Protein AF-X1BEZ2-F1 (afdb_monomer)

Foldseek 3Di:
DDPVVVVVVVVVVQVVQKDKDWDCDDPPPDDDPPDDSVFKIKIWIDGNDPDPDFFTWIWIAGPVPRDTDDTGTPGD

Radius of gyration: 14.98 Å; Cα contacts (8 Å, |Δi|>4): 101; chains: 1; bounding box: 34×27×40 Å

Solvent-accessible surface area (backbone atoms only — not comparable to full-atom values): 4717 Å² total; per-residue (Å²): 134,57,70,67,61,51,5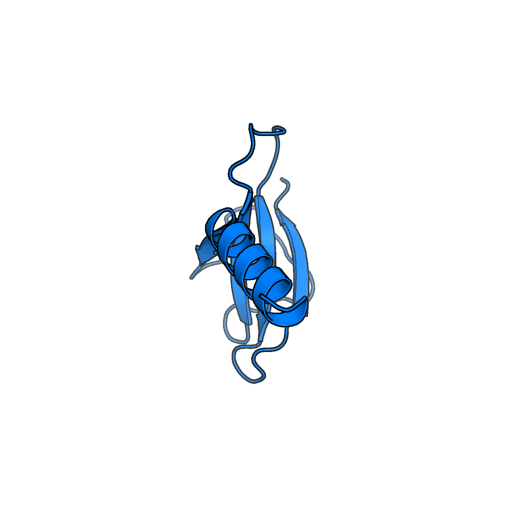2,49,52,51,51,54,56,54,54,72,39,49,50,76,43,80,48,96,61,81,60,86,85,60,81,66,85,99,66,52,75,92,54,28,48,40,30,38,39,46,65,81,58,88,79,76,87,78,67,42,32,33,41,27,30,30,68,86,75,70,43,77,76,47,72,52,70,51,51,130

Nearest PDB structures (foldseek):
  8shj-assembly1_A  TM=7.230E-01  e=3.954E+00  Homo sapiens
  8shj-assembly2_B  TM=7.231E-01  e=5.596E+00  Homo sapiens

Mean predicted aligned error: 5.98 Å

Structure (mmCIF, N/CA/C/O backbone):
data_AF-X1BEZ2-F1
#
_entry.id   AF-X1BEZ2-F1
#
loop_
_atom_site.group_PDB
_atom_site.id
_atom_site.type_symbol
_atom_site.label_atom_id
_atom_site.label_alt_id
_atom_site.label_comp_id
_atom_site.label_asym_id
_atom_site.label_entity_id
_atom_site.label_seq_id
_atom_site.pdbx_PDB_ins_code
_atom_site.Cartn_x
_atom_site.Cartn_y
_atom_site.Cartn_z
_atom_site.occupancy
_atom_site.B_iso_or_equiv
_atom_site.auth_seq_id
_atom_site.auth_comp_id
_atom_site.auth_asym_id
_atom_site.auth_atom_id
_atom_site.pdbx_PDB_model_num
ATOM 1 N N . MET A 1 1 ? -16.789 -1.187 25.893 1.00 79.75 1 MET A N 1
ATOM 2 C CA . MET A 1 1 ? -15.985 -1.256 24.660 1.00 79.75 1 MET A CA 1
ATOM 3 C C . MET A 1 1 ? -14.918 -2.302 24.896 1.00 79.75 1 MET A C 1
ATOM 5 O O . MET A 1 1 ? -14.173 -2.153 25.855 1.00 79.75 1 MET A O 1
ATOM 9 N N . ASP A 1 2 ? -14.927 -3.380 24.121 1.00 95.25 2 ASP A N 1
ATOM 10 C CA . ASP A 1 2 ? -13.905 -4.428 24.189 1.00 95.25 2 ASP A CA 1
ATOM 11 C C . ASP A 1 2 ? -12.603 -4.007 23.483 1.00 95.25 2 ASP A C 1
ATOM 13 O O . ASP A 1 2 ? -12.533 -2.983 22.794 1.00 95.25 2 ASP A O 1
ATOM 17 N N . GLU A 1 3 ? -11.552 -4.796 23.699 1.00 97.31 3 GLU A N 1
ATOM 18 C CA . GLU A 1 3 ? -10.210 -4.553 23.168 1.00 97.31 3 GLU A CA 1
ATOM 19 C C . GLU A 1 3 ? -10.176 -4.530 21.631 1.00 97.31 3 GLU A C 1
ATOM 21 O O . GLU A 1 3 ? -9.468 -3.712 21.042 1.00 97.31 3 GLU A O 1
ATOM 26 N N . ASP A 1 4 ? -10.962 -5.381 20.971 1.00 97.62 4 ASP A N 1
ATOM 27 C CA . ASP A 1 4 ? -10.998 -5.474 19.509 1.00 97.62 4 ASP A CA 1
ATOM 28 C C . ASP A 1 4 ? -11.618 -4.225 18.884 1.00 97.62 4 ASP A C 1
ATOM 30 O O . ASP A 1 4 ? -11.088 -3.672 17.914 1.00 97.62 4 ASP A O 1
ATOM 34 N N . THR A 1 5 ? -12.688 -3.719 19.494 1.00 97.31 5 THR A N 1
ATOM 35 C CA . THR A 1 5 ? -13.312 -2.453 19.114 1.00 97.31 5 THR A CA 1
ATOM 36 C C . THR A 1 5 ? -12.335 -1.293 19.304 1.00 97.31 5 THR A C 1
ATOM 38 O O . THR A 1 5 ? -12.180 -0.465 18.405 1.00 97.31 5 THR A O 1
ATOM 41 N N . ALA A 1 6 ? -11.606 -1.256 20.424 1.00 97.81 6 ALA A N 1
ATOM 42 C CA . ALA A 1 6 ? -10.590 -0.231 20.667 1.00 97.81 6 ALA A CA 1
ATOM 43 C C . ALA A 1 6 ? -9.448 -0.293 19.633 1.00 97.81 6 ALA A C 1
ATOM 45 O O . ALA A 1 6 ? -9.046 0.733 19.081 1.00 97.81 6 ALA A O 1
ATOM 46 N N . LYS A 1 7 ? -8.961 -1.498 19.306 1.00 97.94 7 LYS A N 1
ATOM 47 C CA . LYS A 1 7 ? -7.934 -1.724 18.275 1.00 97.94 7 LYS A CA 1
ATOM 48 C C . LYS A 1 7 ? -8.400 -1.283 16.893 1.00 97.94 7 LYS A C 1
ATOM 50 O O . LYS A 1 7 ? -7.604 -0.715 16.146 1.00 97.94 7 LYS A O 1
ATOM 55 N N . LYS A 1 8 ? -9.659 -1.547 16.537 1.00 97.19 8 LYS A N 1
ATOM 56 C CA . LYS A 1 8 ? -10.238 -1.107 15.263 1.00 97.19 8 LYS A CA 1
ATOM 57 C C . LYS A 1 8 ? -10.222 0.419 15.158 1.00 97.19 8 LYS A C 1
ATOM 59 O O . LYS A 1 8 ? -9.661 0.939 14.198 1.00 97.19 8 LYS A O 1
ATOM 64 N N . LEU A 1 9 ? -10.736 1.114 16.172 1.00 96.50 9 LEU A N 1
ATOM 65 C CA . LEU A 1 9 ? -10.760 2.580 16.204 1.00 96.50 9 LEU A CA 1
ATOM 66 C C . LEU A 1 9 ? -9.349 3.182 16.157 1.00 96.50 9 LEU A C 1
ATOM 68 O O . LEU A 1 9 ? -9.103 4.132 15.418 1.00 96.50 9 LEU A O 1
ATOM 72 N N . ALA A 1 10 ? -8.397 2.596 16.890 1.00 94.88 10 ALA A N 1
ATOM 73 C CA . ALA A 1 10 ? -7.003 3.031 16.852 1.00 94.88 10 ALA A CA 1
ATOM 74 C C . ALA A 1 10 ? -6.386 2.870 15.450 1.00 94.88 10 ALA A C 1
ATOM 76 O O . ALA A 1 10 ? -5.706 3.775 14.968 1.00 94.88 10 ALA A O 1
ATOM 77 N N . LYS A 1 11 ? -6.647 1.747 14.766 1.00 94.44 11 LYS A N 1
ATOM 78 C CA . LYS A 1 11 ? -6.182 1.516 13.389 1.00 94.44 11 LYS A CA 1
ATOM 79 C C . LYS A 1 11 ? -6.804 2.499 12.398 1.00 94.44 11 LYS A C 1
ATOM 81 O O . LYS A 1 11 ? -6.081 3.012 11.552 1.00 94.44 11 LYS A O 1
ATOM 86 N N . GLU A 1 12 ? -8.103 2.770 12.506 1.00 93.75 12 GLU A N 1
ATOM 87 C CA . GLU A 1 12 ? -8.805 3.737 11.649 1.00 93.75 12 GLU A CA 1
ATOM 88 C C . GLU A 1 12 ? -8.251 5.155 11.834 1.00 93.75 12 GLU A C 1
ATOM 90 O O . GLU A 1 12 ? -7.931 5.825 10.852 1.00 93.75 12 GLU A O 1
ATOM 95 N N . TYR A 1 13 ? -8.047 5.579 13.086 1.00 90.06 13 TYR A N 1
ATOM 96 C CA . TYR A 1 13 ? -7.432 6.868 13.395 1.00 90.06 13 TYR A CA 1
ATOM 97 C C . TYR A 1 13 ? -6.027 6.986 12.794 1.00 90.06 13 TYR A C 1
ATOM 99 O O . TYR A 1 13 ? -5.729 7.970 12.119 1.00 90.06 13 TYR A O 1
ATOM 107 N N . LEU A 1 14 ? -5.175 5.971 12.995 1.00 87.25 14 LEU A N 1
ATOM 108 C CA . LEU A 1 14 ? -3.811 5.947 12.459 1.00 87.25 14 LEU A CA 1
ATOM 109 C C . LEU A 1 14 ? -3.788 5.927 10.928 1.00 87.25 14 LEU A C 1
ATOM 111 O O . LEU A 1 14 ? -2.970 6.624 10.334 1.00 87.25 14 LEU A O 1
ATOM 115 N N . ALA A 1 15 ? -4.685 5.174 10.286 1.00 87.94 15 ALA A N 1
ATOM 116 C CA . ALA A 1 15 ? -4.792 5.139 8.830 1.00 87.94 15 ALA A CA 1
ATOM 117 C C . ALA A 1 15 ? -5.093 6.532 8.252 1.00 87.94 15 ALA A C 1
ATOM 119 O O . ALA A 1 15 ? -4.494 6.914 7.251 1.00 87.94 15 ALA A O 1
ATOM 120 N N . GLY A 1 16 ? -5.934 7.326 8.925 1.00 85.44 16 GLY A N 1
ATOM 121 C CA . GLY A 1 16 ? -6.219 8.712 8.537 1.00 85.44 16 GLY A CA 1
ATOM 122 C C . GLY A 1 16 ? -5.031 9.676 8.669 1.00 85.44 16 GLY A C 1
ATOM 123 O O . GLY A 1 16 ? -5.050 10.746 8.068 1.00 85.44 16 GLY A O 1
ATOM 124 N N . GLN A 1 17 ? -3.984 9.310 9.417 1.00 84.19 17 GLN A N 1
ATOM 125 C CA . GLN A 1 17 ? -2.754 10.106 9.543 1.00 84.19 17 GLN A CA 1
ATOM 126 C C . GLN A 1 17 ? -1.734 9.818 8.429 1.00 84.19 17 GLN A C 1
ATOM 128 O O . GLN A 1 17 ? -0.681 10.461 8.379 1.00 84.19 17 GLN A O 1
ATOM 133 N N . ILE A 1 18 ? -2.004 8.839 7.559 1.00 86.69 18 ILE A N 1
ATOM 134 C CA . ILE A 1 18 ? -1.125 8.459 6.453 1.00 86.69 18 ILE A CA 1
ATOM 135 C C . ILE A 1 18 ? -1.621 9.144 5.183 1.00 86.69 18 ILE A C 1
ATOM 137 O O . ILE A 1 18 ? -2.708 8.860 4.688 1.00 86.69 18 ILE A O 1
ATOM 141 N N . GLN A 1 19 ? -0.796 10.019 4.618 1.00 84.88 19 GLN A N 1
ATOM 142 C CA . GLN A 1 19 ? -1.033 10.565 3.287 1.00 84.88 19 GLN A CA 1
ATOM 143 C C . GLN A 1 19 ? -0.425 9.616 2.260 1.00 84.88 19 GLN A C 1
ATOM 145 O O . GLN A 1 19 ? 0.784 9.383 2.290 1.00 84.88 19 GLN A O 1
ATOM 150 N N . LEU A 1 20 ? -1.257 9.072 1.371 1.00 87.62 20 LEU A N 1
ATOM 151 C CA . LEU A 1 20 ? -0.846 8.232 0.247 1.00 87.62 20 LEU A CA 1
ATOM 152 C C . LEU A 1 20 ? -0.963 9.022 -1.057 1.00 87.62 20 LEU A C 1
ATOM 154 O O . LEU A 1 20 ? -1.963 9.699 -1.287 1.00 87.62 20 LEU A O 1
ATOM 158 N N . MET A 1 21 ? 0.029 8.888 -1.928 1.00 89.94 21 MET A N 1
ATOM 159 C CA . MET A 1 21 ? 0.021 9.439 -3.280 1.00 89.94 21 MET A CA 1
ATOM 160 C C . MET A 1 21 ? 0.329 8.319 -4.264 1.00 89.94 21 MET A C 1
ATOM 162 O O . MET A 1 21 ? 1.370 7.675 -4.161 1.00 89.94 21 MET A O 1
ATOM 166 N N . LEU A 1 22 ? -0.590 8.074 -5.194 1.00 92.44 22 LEU A N 1
ATOM 167 C CA . LEU A 1 22 ? -0.409 7.111 -6.275 1.00 92.44 22 LEU A CA 1
ATOM 168 C C . LEU A 1 22 ? 0.466 7.724 -7.371 1.00 92.44 22 LEU A C 1
ATOM 170 O O . LEU A 1 22 ? 0.240 8.860 -7.779 1.00 92.44 22 LEU A O 1
ATOM 174 N N . HIS A 1 23 ? 1.423 6.944 -7.860 1.00 90.75 23 HIS A N 1
ATOM 175 C CA . HIS A 1 23 ? 2.235 7.266 -9.026 1.00 90.75 23 HIS A CA 1
ATOM 176 C C . HIS A 1 23 ? 1.725 6.468 -10.225 1.00 90.75 23 HIS A C 1
ATOM 178 O O . HIS A 1 23 ? 1.760 5.235 -10.215 1.00 90.75 23 HIS A O 1
ATOM 184 N N . GLU A 1 24 ? 1.218 7.167 -11.241 1.00 91.50 24 GLU A N 1
ATOM 185 C CA . GLU A 1 24 ? 0.793 6.555 -12.512 1.00 91.50 24 GLU A CA 1
ATOM 186 C C . GLU A 1 24 ? 1.977 6.299 -13.456 1.00 91.50 24 GLU A C 1
ATOM 188 O O . GLU A 1 24 ? 1.919 5.420 -14.314 1.00 91.50 24 GLU A O 1
ATOM 193 N N . GLU A 1 25 ? 3.074 7.020 -13.239 1.00 90.81 25 GLU A N 1
ATOM 194 C CA . GLU A 1 25 ? 4.349 6.884 -13.932 1.00 90.81 25 GLU A CA 1
ATOM 195 C C . GLU A 1 25 ? 5.503 6.773 -12.930 1.00 90.81 25 GLU A C 1
ATOM 197 O O . GLU A 1 25 ? 5.328 6.992 -11.732 1.00 90.81 25 GLU A O 1
ATOM 202 N N . MET A 1 26 ? 6.694 6.396 -13.397 1.00 87.19 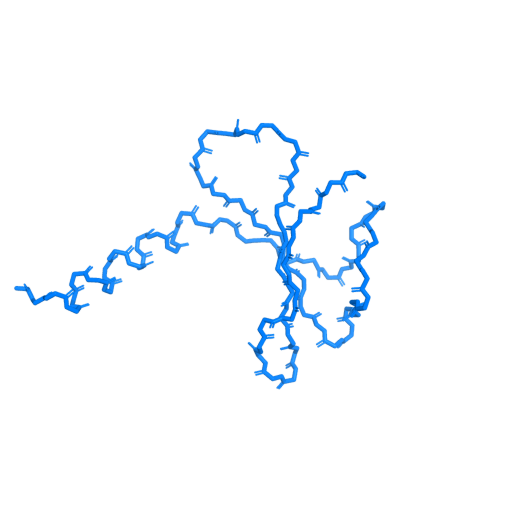26 MET A N 1
ATOM 203 C CA . MET A 1 26 ? 7.837 6.241 -12.502 1.00 87.19 26 MET A CA 1
ATOM 204 C C . MET A 1 26 ? 8.342 7.632 -12.110 1.00 87.19 26 MET A C 1
ATOM 206 O O . MET A 1 26 ? 8.640 8.420 -13.011 1.00 87.19 26 MET A O 1
ATOM 210 N N . PRO A 1 27 ? 8.485 7.952 -10.810 1.00 85.06 27 PRO A N 1
ATOM 211 C CA . PRO A 1 27 ? 9.045 9.234 -10.410 1.00 85.06 27 PRO A CA 1
ATOM 212 C C . PRO A 1 27 ? 10.436 9.432 -11.022 1.00 85.06 27 PRO A C 1
ATOM 214 O O . PRO A 1 27 ? 11.263 8.516 -11.020 1.00 85.06 27 PRO A O 1
ATOM 217 N N . SER A 1 28 ? 10.699 10.632 -11.542 1.00 82.38 28 SER A N 1
ATOM 218 C CA . SER A 1 28 ? 11.984 10.956 -12.168 1.00 82.38 28 SER A CA 1
ATOM 219 C C . SER A 1 28 ? 13.147 10.703 -11.205 1.00 82.38 28 SER A C 1
ATOM 221 O O . SER A 1 28 ? 13.094 11.106 -10.046 1.00 82.38 28 SER A O 1
ATOM 223 N N . GLY A 1 29 ? 14.203 10.052 -11.696 1.00 78.06 29 GLY A N 1
ATOM 224 C CA . GLY A 1 29 ? 15.401 9.728 -10.912 1.00 78.06 29 GLY A CA 1
ATOM 225 C C . GLY A 1 29 ? 15.265 8.505 -10.001 1.00 78.06 29 GLY A C 1
ATOM 226 O O . GLY A 1 29 ? 16.265 8.042 -9.469 1.00 78.06 29 GLY A O 1
ATOM 227 N N . VAL A 1 30 ? 14.072 7.919 -9.864 1.00 81.75 30 VAL A N 1
ATOM 228 C CA . VAL A 1 30 ? 13.873 6.729 -9.033 1.00 81.75 30 VAL A CA 1
ATOM 229 C C . VAL A 1 30 ? 14.030 5.467 -9.878 1.00 81.75 30 VAL A C 1
ATOM 231 O O . VAL A 1 30 ? 13.368 5.296 -10.900 1.00 81.75 30 VAL A O 1
ATOM 234 N N . ASN A 1 31 ? 14.847 4.527 -9.403 1.00 82.69 31 ASN A N 1
ATOM 235 C CA . ASN A 1 31 ? 14.912 3.170 -9.938 1.00 82.69 31 ASN A CA 1
ATOM 236 C C . ASN A 1 31 ? 14.606 2.154 -8.828 1.00 82.69 31 ASN A C 1
ATOM 238 O O . ASN A 1 31 ? 15.378 2.004 -7.882 1.00 82.69 31 ASN A O 1
ATOM 242 N N . ILE A 1 32 ? 13.467 1.463 -8.933 1.00 86.25 32 ILE A N 1
ATOM 243 C CA . ILE A 1 32 ? 13.082 0.401 -7.998 1.00 86.25 32 ILE A CA 1
ATOM 244 C C . ILE A 1 32 ? 13.384 -0.945 -8.657 1.00 86.25 32 ILE A C 1
ATOM 246 O O . ILE A 1 32 ? 12.814 -1.296 -9.690 1.00 86.25 32 ILE A O 1
ATOM 250 N N . TYR A 1 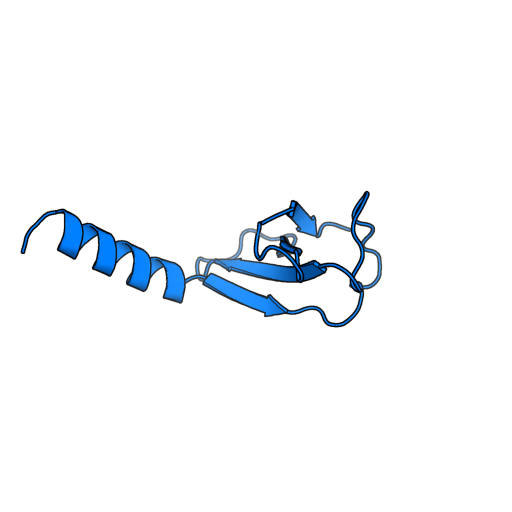33 ? 14.270 -1.720 -8.037 1.00 82.81 33 TYR A N 1
ATOM 251 C CA . TYR A 1 33 ? 14.642 -3.042 -8.532 1.00 82.81 33 TYR A CA 1
ATOM 252 C C . TYR A 1 33 ? 13.437 -3.997 -8.579 1.00 82.81 33 TYR A C 1
ATOM 254 O O . TYR A 1 33 ? 12.669 -4.080 -7.621 1.00 82.81 33 TYR A O 1
ATOM 262 N N . ASN A 1 34 ? 13.305 -4.751 -9.677 1.00 85.94 34 ASN A N 1
ATOM 263 C CA . ASN A 1 34 ? 12.221 -5.714 -9.927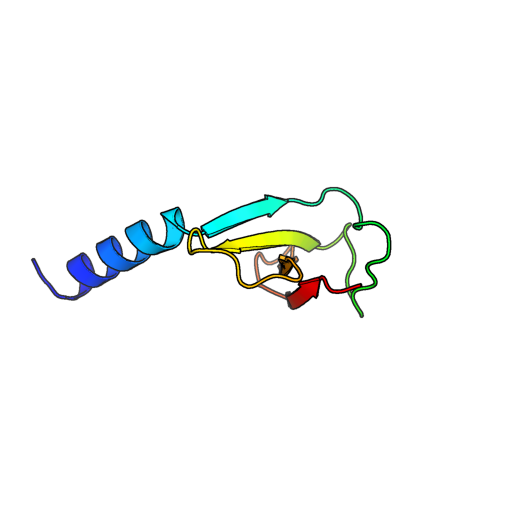 1.00 85.94 34 ASN A CA 1
ATOM 264 C C . ASN A 1 34 ? 10.792 -5.141 -9.829 1.00 85.94 34 ASN A C 1
ATOM 266 O O . ASN A 1 34 ? 9.848 -5.892 -9.583 1.00 85.94 34 ASN A O 1
ATOM 270 N N . PHE A 1 35 ? 10.621 -3.836 -10.040 1.00 90.12 35 PHE A N 1
ATOM 271 C CA . PHE A 1 35 ? 9.315 -3.183 -10.067 1.00 90.12 35 PHE A CA 1
ATOM 272 C C . PHE A 1 35 ? 8.852 -2.898 -11.502 1.00 90.12 35 PHE A C 1
ATOM 274 O O . PHE A 1 35 ? 9.648 -2.538 -12.368 1.00 90.12 35 PHE A O 1
ATOM 281 N N . ASN A 1 36 ? 7.545 -3.035 -11.737 1.00 89.69 36 ASN A N 1
ATOM 282 C CA . ASN A 1 36 ? 6.897 -2.742 -13.013 1.00 89.69 36 ASN A CA 1
ATOM 283 C C . ASN A 1 36 ? 5.528 -2.079 -12.783 1.00 89.69 36 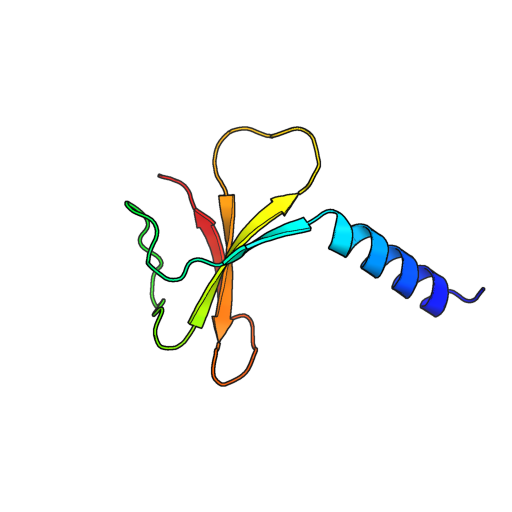ASN A C 1
ATOM 285 O O . ASN A 1 36 ? 4.644 -2.685 -12.177 1.00 89.69 36 ASN A O 1
ATOM 289 N N . LEU A 1 37 ? 5.319 -0.874 -13.324 1.00 90.75 37 LEU A N 1
ATOM 290 C CA . LEU A 1 37 ? 4.051 -0.128 -13.226 1.00 90.75 37 LEU A CA 1
ATOM 291 C C . LEU A 1 37 ? 2.859 -0.835 -13.880 1.00 90.75 37 LEU A C 1
ATOM 293 O O . LEU A 1 37 ? 1.716 -0.609 -13.473 1.00 90.75 37 LEU A O 1
ATOM 297 N N . ALA A 1 38 ? 3.109 -1.691 -14.875 1.00 92.38 38 ALA A N 1
ATOM 298 C CA . ALA A 1 38 ? 2.055 -2.468 -15.522 1.00 92.38 38 ALA A CA 1
ATOM 299 C C . ALA A 1 38 ? 1.471 -3.541 -14.587 1.00 92.38 38 ALA A C 1
ATOM 301 O O . ALA A 1 38 ? 0.278 -3.829 -14.650 1.00 92.38 38 ALA A O 1
ATOM 302 N N . ASP A 1 39 ? 2.291 -4.082 -13.682 1.00 94.88 39 ASP A N 1
ATOM 303 C CA . ASP A 1 39 ? 1.920 -5.193 -12.799 1.00 94.88 39 ASP A CA 1
ATOM 304 C C . ASP A 1 39 ? 1.641 -4.743 -11.357 1.00 94.88 39 ASP A C 1
ATOM 306 O O . ASP A 1 39 ? 1.063 -5.491 -10.557 1.00 94.88 39 ASP A O 1
ATOM 310 N N . GLU A 1 40 ? 2.041 -3.519 -11.005 1.00 96.12 40 GLU A N 1
ATOM 311 C CA . GLU A 1 40 ? 2.020 -2.999 -9.641 1.00 96.12 40 GLU A CA 1
ATOM 312 C C . GLU A 1 40 ? 1.500 -1.557 -9.577 1.00 96.12 40 GLU A C 1
ATOM 314 O O . GLU A 1 40 ? 1.736 -0.734 -10.460 1.00 96.12 40 GLU A O 1
ATOM 319 N N . TYR A 1 41 ? 0.775 -1.244 -8.506 1.00 95.81 41 TYR A N 1
ATOM 320 C CA . TYR A 1 41 ? 0.526 0.124 -8.072 1.00 95.81 41 TYR A CA 1
ATOM 321 C C . TYR A 1 41 ? 1.708 0.596 -7.235 1.00 95.81 41 TYR A C 1
ATOM 323 O O . TYR A 1 41 ? 2.142 -0.135 -6.343 1.00 95.81 41 TYR A O 1
ATOM 331 N N . LEU A 1 42 ? 2.188 1.813 -7.475 1.00 93.94 42 LEU A N 1
ATOM 332 C CA . LEU A 1 42 ? 3.224 2.449 -6.669 1.00 93.94 42 LEU A CA 1
ATOM 333 C C . LEU A 1 42 ? 2.626 3.604 -5.882 1.00 93.94 42 LEU A C 1
ATOM 335 O O . LEU A 1 42 ? 2.097 4.545 -6.463 1.00 93.94 42 LEU A O 1
ATOM 339 N N . PHE A 1 43 ? 2.756 3.560 -4.564 1.00 92.19 43 PHE A N 1
ATOM 340 C CA . PHE A 1 43 ? 2.347 4.656 -3.701 1.00 92.19 43 PHE A CA 1
ATOM 341 C C . PHE A 1 43 ? 3.563 5.228 -3.000 1.00 92.19 43 PHE A C 1
ATOM 343 O O . PHE A 1 43 ? 4.333 4.469 -2.412 1.00 92.19 43 PHE A O 1
ATOM 350 N N . SER A 1 44 ? 3.705 6.551 -2.988 1.00 89.81 44 SER A N 1
ATOM 351 C CA . SER A 1 44 ? 4.502 7.203 -1.957 1.00 89.81 44 SER A CA 1
ATOM 352 C C . SER A 1 44 ? 3.626 7.526 -0.753 1.00 89.81 44 SER A C 1
ATOM 354 O O . SER A 1 44 ? 2.418 7.739 -0.883 1.00 89.81 44 SER A O 1
ATOM 356 N N . TYR A 1 45 ? 4.222 7.539 0.435 1.00 86.88 45 TYR A N 1
ATOM 357 C CA . TYR A 1 45 ? 3.495 7.853 1.652 1.00 86.88 45 TYR A CA 1
ATOM 358 C C . TYR A 1 45 ? 4.295 8.688 2.642 1.00 86.88 45 TYR A C 1
ATOM 360 O O . TYR A 1 45 ? 5.524 8.597 2.734 1.00 86.88 45 TYR A O 1
ATOM 368 N N . LYS A 1 46 ? 3.563 9.504 3.403 1.00 82.81 46 LYS A N 1
ATOM 369 C CA . LYS A 1 46 ? 4.084 10.347 4.483 1.00 82.81 46 LYS A CA 1
ATOM 370 C C . LYS A 1 46 ? 3.166 10.254 5.697 1.00 82.81 46 LYS A C 1
ATOM 372 O O . LYS A 1 46 ? 1.949 10.154 5.556 1.00 82.81 46 LYS A O 1
ATOM 377 N N . PHE A 1 47 ? 3.754 10.299 6.886 1.00 81.12 47 PHE A N 1
ATOM 378 C CA . PHE A 1 47 ? 3.006 10.424 8.135 1.00 81.12 47 PHE A CA 1
ATOM 379 C C . PHE A 1 47 ? 2.774 11.907 8.427 1.00 81.12 47 PHE A C 1
ATOM 381 O O . PHE A 1 47 ? 3.688 12.709 8.243 1.00 81.12 47 PHE A O 1
ATOM 388 N N . ALA A 1 48 ? 1.583 12.274 8.903 1.00 69.56 48 ALA A N 1
ATOM 389 C CA . ALA A 1 48 ? 1.198 13.652 9.233 1.00 69.56 48 ALA A CA 1
ATOM 390 C C . ALA A 1 48 ? 1.924 14.254 10.467 1.00 69.56 48 ALA A C 1
ATOM 392 O O . ALA A 1 48 ? 1.430 15.185 11.099 1.00 69.56 48 ALA A O 1
ATOM 393 N N . THR A 1 49 ? 3.096 13.733 10.832 1.00 61.44 49 THR A N 1
ATOM 394 C CA . THR A 1 49 ? 3.961 14.243 11.906 1.00 61.44 49 THR A CA 1
ATOM 395 C C . THR A 1 49 ? 5.002 15.221 11.351 1.00 61.44 49 THR A C 1
ATOM 397 O O . THR A 1 49 ? 5.327 15.130 10.165 1.00 61.44 49 THR A O 1
ATOM 400 N N . PRO A 1 50 ? 5.571 16.130 12.170 1.00 55.47 50 PRO A N 1
ATOM 401 C CA . PRO A 1 50 ? 6.508 17.134 11.681 1.00 55.47 50 PRO A CA 1
ATOM 402 C C . PRO A 1 50 ? 7.692 16.456 10.987 1.00 55.47 50 PRO A C 1
ATOM 404 O O . PRO A 1 50 ? 8.369 15.603 11.556 1.00 55.47 50 PRO A O 1
ATOM 407 N N . THR A 1 51 ? 7.870 16.832 9.727 1.00 53.47 51 THR A N 1
ATOM 408 C CA . THR A 1 51 ? 8.870 16.391 8.757 1.00 53.47 51 THR A CA 1
ATOM 409 C C . THR A 1 51 ? 10.243 16.121 9.372 1.00 53.47 51 THR A C 1
ATOM 411 O O . THR A 1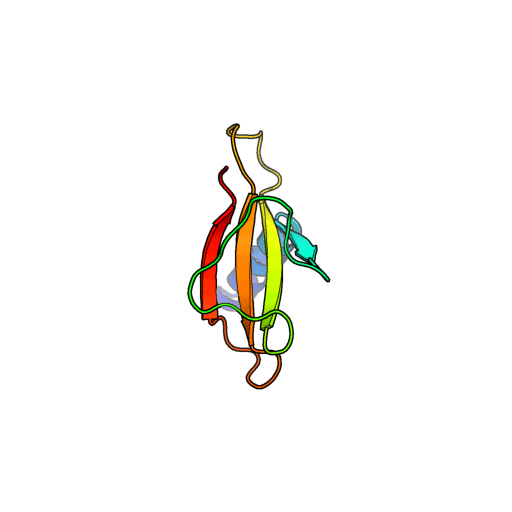 51 ? 10.971 17.053 9.706 1.00 53.47 51 THR A O 1
ATOM 414 N N . MET A 1 52 ? 10.655 14.851 9.413 1.00 47.66 52 MET A N 1
ATOM 415 C CA . MET A 1 52 ? 12.073 14.539 9.245 1.00 47.66 52 MET A CA 1
ATOM 416 C C . MET A 1 52 ? 12.386 14.699 7.754 1.00 47.66 52 MET A C 1
ATOM 418 O O .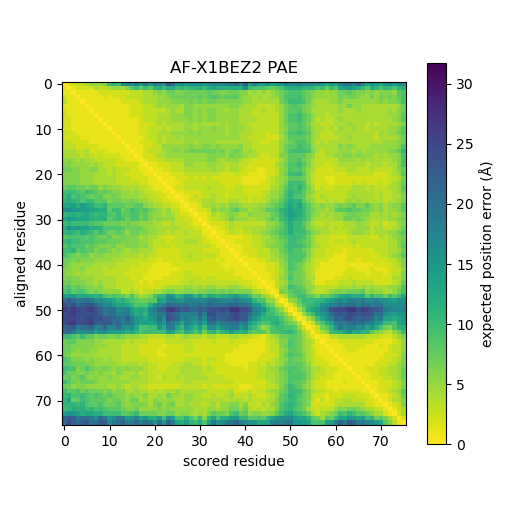 MET A 1 52 ? 11.759 14.064 6.906 1.00 47.66 52 MET A O 1
ATOM 422 N N . MET A 1 53 ? 13.269 15.646 7.442 1.00 45.59 53 MET A N 1
ATOM 423 C CA . MET A 1 53 ? 13.679 15.986 6.080 1.00 45.59 53 MET A CA 1
ATOM 424 C C . MET A 1 53 ? 14.213 14.753 5.334 1.00 45.59 53 MET A C 1
ATOM 426 O O . MET A 1 53 ? 15.036 14.026 5.883 1.00 45.59 53 MET A O 1
ATOM 430 N N . GLY A 1 54 ? 13.806 14.574 4.070 1.00 49.25 54 GLY A N 1
ATOM 431 C CA . GLY A 1 54 ? 14.701 13.961 3.080 1.00 49.25 54 GLY A CA 1
ATOM 432 C C . GLY A 1 54 ? 14.121 13.016 2.029 1.00 49.25 54 GLY A C 1
ATOM 433 O O . GLY A 1 54 ? 14.816 12.747 1.061 1.00 49.25 54 GLY A O 1
ATOM 434 N N . GLY A 1 55 ? 12.889 12.514 2.145 1.00 56.88 55 GLY A N 1
ATOM 435 C CA . GLY A 1 55 ? 12.341 11.660 1.081 1.00 56.88 55 GLY A CA 1
ATOM 436 C C . GLY A 1 55 ? 11.000 11.032 1.414 1.00 56.88 55 GLY A C 1
ATOM 437 O O . GLY A 1 55 ? 10.539 11.053 2.557 1.00 56.88 55 GLY A O 1
ATOM 438 N N . SER A 1 56 ? 10.323 10.541 0.378 1.00 72.94 56 SER A N 1
ATOM 439 C CA . SER A 1 56 ? 9.018 9.899 0.534 1.00 72.94 56 SER A CA 1
ATOM 440 C C . SER A 1 56 ? 9.230 8.394 0.622 1.00 72.94 56 SER A C 1
ATOM 442 O O . SER A 1 56 ? 9.883 7.816 -0.239 1.00 72.94 56 SER A O 1
ATOM 444 N N . ASN A 1 57 ? 8.678 7.730 1.636 1.00 86.44 57 ASN A N 1
ATOM 445 C CA . ASN A 1 57 ? 8.647 6.269 1.612 1.00 86.44 57 ASN A CA 1
ATOM 446 C C . ASN A 1 57 ? 7.768 5.807 0.447 1.00 86.44 57 ASN A C 1
ATOM 448 O O . ASN A 1 57 ? 6.843 6.526 0.068 1.00 86.44 57 ASN A O 1
ATOM 452 N N . TYR A 1 58 ? 8.019 4.614 -0.086 1.00 90.44 58 TYR A N 1
ATOM 453 C CA . TYR A 1 58 ? 7.113 3.981 -1.037 1.00 90.44 58 TYR A CA 1
ATOM 454 C C . TYR A 1 58 ? 6.681 2.594 -0.597 1.00 90.44 58 TYR A C 1
ATOM 456 O O . TYR A 1 58 ? 7.359 1.904 0.169 1.00 90.44 58 TYR A O 1
ATOM 464 N N . ILE A 1 5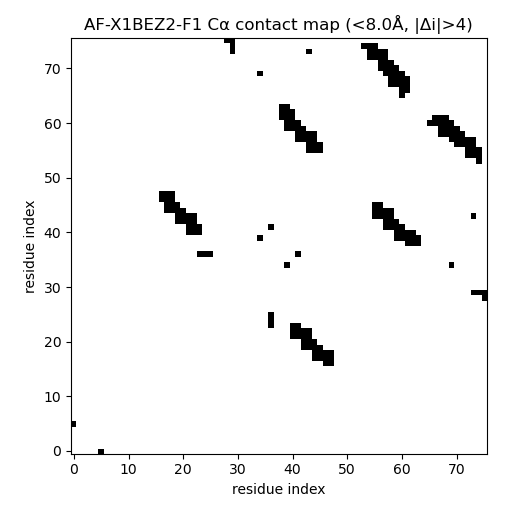9 ? 5.545 2.184 -1.144 1.00 93.69 59 ILE A N 1
ATOM 465 C CA . ILE A 1 59 ? 5.038 0.824 -1.111 1.00 93.69 59 ILE A CA 1
ATOM 466 C C . ILE A 1 59 ? 4.508 0.475 -2.501 1.00 93.69 59 ILE A C 1
ATOM 468 O O . ILE A 1 59 ? 3.858 1.301 -3.144 1.00 93.69 59 ILE A O 1
ATOM 472 N N . SER A 1 60 ? 4.791 -0.737 -2.971 1.00 94.69 60 SER A N 1
ATOM 473 C CA . SER A 1 60 ? 4.210 -1.267 -4.200 1.00 94.69 60 SER A CA 1
ATOM 474 C C . SER A 1 60 ? 3.265 -2.424 -3.902 1.00 94.69 60 SER A C 1
ATOM 476 O O . SER A 1 60 ? 3.501 -3.246 -3.008 1.00 94.69 60 SER A O 1
ATOM 478 N N . VAL A 1 61 ? 2.165 -2.479 -4.646 1.00 96.31 61 VAL A N 1
ATOM 479 C CA . VAL A 1 61 ? 1.101 -3.468 -4.472 1.00 96.31 61 VAL A CA 1
ATOM 480 C C . VAL A 1 61 ? 0.803 -4.111 -5.814 1.00 96.31 61 VAL A C 1
ATOM 482 O O . VAL A 1 61 ? 0.527 -3.422 -6.788 1.00 96.31 61 VAL A O 1
ATOM 485 N N . SER A 1 62 ? 0.817 -5.439 -5.866 1.00 96.06 62 SER A N 1
ATOM 486 C CA . SER A 1 62 ? 0.427 -6.196 -7.055 1.00 96.06 62 SER A CA 1
ATOM 487 C C . SER A 1 62 ? -0.989 -5.835 -7.494 1.00 96.06 62 SER A C 1
ATOM 489 O O . SER A 1 62 ? -1.933 -5.979 -6.716 1.00 96.06 62 SER A O 1
ATOM 491 N N . ARG A 1 63 ? -1.151 -5.475 -8.767 1.00 95.56 63 ARG A N 1
ATOM 492 C CA . ARG A 1 63 ? -2.467 -5.262 -9.382 1.00 95.56 63 ARG A CA 1
ATOM 493 C C . ARG A 1 63 ? -3.277 -6.559 -9.468 1.00 95.56 63 ARG A C 1
ATOM 495 O O . ARG A 1 63 ? -4.495 -6.518 -9.367 1.00 95.56 63 ARG A O 1
ATOM 502 N N . ILE A 1 64 ? -2.603 -7.704 -9.612 1.00 95.25 64 ILE A N 1
ATOM 503 C CA . ILE A 1 64 ? -3.237 -9.023 -9.783 1.00 95.25 64 ILE A CA 1
ATOM 504 C C . ILE A 1 64 ? -3.658 -9.621 -8.438 1.00 95.25 64 ILE A C 1
ATOM 506 O O . ILE A 1 64 ? -4.761 -10.137 -8.299 1.00 95.25 64 ILE A O 1
ATOM 510 N N . THR A 1 65 ? -2.765 -9.591 -7.445 1.00 96.88 65 THR A N 1
ATOM 511 C CA . THR A 1 65 ? -2.982 -10.314 -6.177 1.00 96.88 65 THR A CA 1
ATOM 512 C C . THR A 1 65 ? -3.389 -9.417 -5.014 1.00 96.88 65 THR A C 1
ATOM 514 O O . THR A 1 65 ? -3.749 -9.932 -3.958 1.00 96.88 65 THR A O 1
ATOM 517 N N . GLY A 1 66 ? -3.265 -8.093 -5.154 1.00 94.94 66 GLY A N 1
ATOM 518 C CA . GLY A 1 66 ? -3.460 -7.138 -4.059 1.00 94.94 66 GLY A CA 1
ATOM 519 C C . GLY A 1 66 ? -2.406 -7.231 -2.948 1.00 94.94 66 GLY A C 1
ATOM 520 O O . GLY A 1 66 ? -2.522 -6.556 -1.928 1.00 94.94 66 GLY A O 1
ATOM 521 N N . LYS A 1 67 ? -1.374 -8.069 -3.112 1.00 96.00 67 LYS A N 1
ATOM 522 C CA . LYS A 1 67 ? -0.308 -8.237 -2.121 1.00 96.00 67 LYS A CA 1
ATOM 523 C C . LYS A 1 67 ? 0.742 -7.146 -2.262 1.00 96.00 67 LYS A C 1
ATOM 525 O O . LYS A 1 67 ? 1.132 -6.788 -3.373 1.00 96.00 67 LYS A O 1
ATOM 530 N N . VAL A 1 68 ? 1.249 -6.685 -1.124 1.00 94.69 68 VAL A N 1
ATOM 531 C CA . VAL A 1 68 ? 2.430 -5.818 -1.060 1.00 94.69 68 VAL A CA 1
ATOM 532 C C . VAL A 1 68 ? 3.636 -6.577 -1.615 1.00 94.69 68 VAL A C 1
ATOM 534 O O . VAL A 1 68 ? 3.896 -7.703 -1.186 1.00 94.69 68 VAL A O 1
ATOM 537 N N . ARG A 1 69 ? 4.359 -5.974 -2.564 1.00 93.12 69 ARG A N 1
ATOM 538 C CA . ARG A 1 69 ? 5.548 -6.572 -3.198 1.00 93.12 69 ARG A CA 1
ATOM 539 C C . ARG A 1 69 ? 6.837 -5.844 -2.842 1.00 93.12 69 ARG A C 1
ATOM 541 O O . ARG A 1 69 ? 7.841 -6.502 -2.593 1.00 93.12 69 ARG A O 1
ATOM 548 N N . GLY A 1 70 ? 6.793 -4.519 -2.755 1.00 88.81 70 GLY A N 1
ATOM 549 C CA . GLY A 1 70 ? 7.938 -3.681 -2.422 1.00 88.81 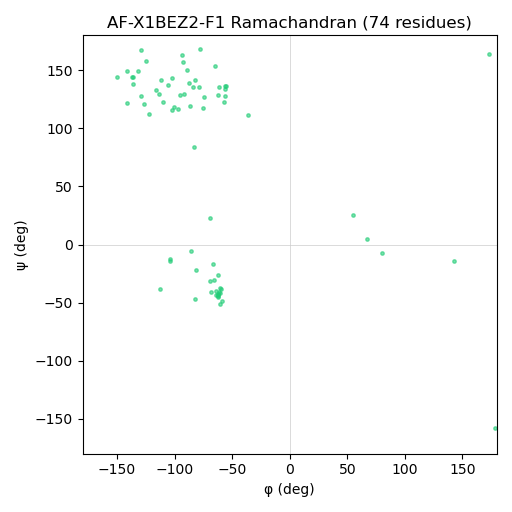70 GLY A CA 1
ATOM 550 C C . GLY A 1 70 ? 7.605 -2.663 -1.340 1.00 88.81 70 GLY A C 1
ATOM 551 O O . GLY A 1 70 ? 6.468 -2.210 -1.219 1.00 88.81 70 GLY A O 1
ATOM 552 N N . ARG A 1 71 ? 8.608 -2.303 -0.539 1.00 89.38 71 ARG A N 1
ATOM 553 C CA . ARG A 1 71 ? 8.574 -1.148 0.363 1.00 89.38 71 ARG A CA 1
ATOM 554 C C . ARG A 1 71 ? 9.981 -0.597 0.526 1.00 89.38 71 ARG A C 1
ATOM 556 O O . ARG A 1 71 ? 10.932 -1.375 0.597 1.00 89.38 71 ARG A O 1
ATOM 563 N N . GLY A 1 72 ? 10.112 0.714 0.640 1.00 87.00 72 GLY A N 1
ATOM 564 C CA . GLY A 1 72 ? 11.416 1.339 0.808 1.00 87.00 72 GLY A CA 1
ATOM 565 C C . GLY A 1 72 ? 11.334 2.852 0.866 1.00 87.00 72 GLY A C 1
ATOM 566 O O . GLY A 1 72 ? 10.286 3.421 1.167 1.00 87.00 72 GLY A O 1
ATOM 567 N N . PHE A 1 73 ? 12.455 3.491 0.565 1.00 83.62 73 PHE A N 1
ATOM 568 C CA . PHE A 1 73 ? 12.593 4.938 0.546 1.00 83.62 73 PHE A CA 1
ATOM 569 C C . PHE A 1 73 ? 12.834 5.407 -0.888 1.00 83.62 73 PHE A C 1
ATOM 571 O O . PHE A 1 73 ? 13.697 4.858 -1.570 1.00 83.62 73 PHE A O 1
ATOM 578 N N . LEU A 1 74 ? 12.063 6.394 -1.345 1.00 75.12 74 LEU A N 1
ATOM 579 C CA . LEU A 1 74 ? 12.376 7.173 -2.542 1.00 75.12 74 LEU A CA 1
ATOM 580 C C . LEU A 1 74 ? 13.363 8.258 -2.092 1.00 75.12 74 LEU A C 1
ATOM 582 O O . LEU A 1 74 ? 12.949 9.347 -1.685 1.00 75.12 74 LEU A O 1
ATOM 586 N N . GLY A 1 75 ? 14.643 7.898 -2.034 1.00 62.19 75 GLY A N 1
ATOM 587 C CA . GLY A 1 75 ? 15.753 8.850 -1.949 1.00 62.19 75 GLY A CA 1
ATOM 588 C C . GLY A 1 75 ? 16.271 9.161 -3.352 1.00 62.19 75 GLY A C 1
ATOM 589 O O . GLY A 1 75 ? 15.939 8.421 -4.281 1.00 62.19 75 GLY A O 1
ATOM 590 N N . GLU A 1 76 ? 17.030 10.251 -3.492 1.00 46.19 76 GLU A N 1
ATOM 591 C CA . GLU A 1 76 ? 17.806 10.536 -4.714 1.00 46.19 76 GLU A CA 1
ATOM 592 C C . GLU A 1 76 ? 18.727 9.371 -5.107 1.00 46.19 76 GLU A C 1
ATOM 594 O O . GLU A 1 76 ? 19.280 8.710 -4.192 1.00 46.19 76 GLU A O 1
#

Sequence (76 aa):
MDEDTAKKLAKEYLAGQIQLMLHEEMPSGVNIYNFNLADEYLFSYKFATPTMMGGSNYISVSRITGKVRGRGFLGE

Secondary structure (DSSP, 8-state):
--HHHHHHHHHHHHHHTEEEEEESSPPTT---TT--TTTEEEEEEEESSS--SS-EEEEEEETTT--EEEEEEE--

pLDDT: mean 85.35, std 13.38, range [45.59, 97.94]

Organism: NCBI:txid412755